Protein AF-A0AAP7L1S1-F1 (afdb_monomer_lite)

pLDDT: mean 80.33, std 9.14, range [52.28, 92.44]

Organism: Stenotrophomonas maltophilia (NCBI:txid40324)

Foldseek 3Di:
DPKDDKDWAADDAQDWDWADFPDRDIDIDRFRTWIWIDDQFWIWIFTHDPCSVRHPDTDIDGPDPVRVVVVVVVVVVVVVVVVVVD

Structure (mmCIF, N/CA/C/O backbone):
data_AF-A0AAP7L1S1-F1
#
_entry.id   AF-A0AAP7L1S1-F1
#
loop_
_atom_site.group_PDB
_atom_site.id
_atom_site.type_symbol
_atom_site.label_atom_id
_atom_site.label_alt_id
_atom_site.label_comp_id
_atom_site.label_asym_id
_atom_site.label_entity_id
_atom_site.label_seq_id
_atom_site.pdbx_PDB_ins_code
_atom_site.Cartn_x
_atom_site.Cartn_y
_atom_site.Cartn_z
_atom_site.occupancy
_atom_site.B_iso_or_equiv
_atom_site.auth_seq_id
_atom_site.auth_comp_id
_atom_site.auth_asym_id
_atom_site.auth_atom_id
_atom_site.pdbx_PDB_model_num
ATOM 1 N N . MET A 1 1 ? 11.525 -4.872 -19.851 1.00 52.28 1 MET A N 1
ATOM 2 C CA . MET A 1 1 ? 11.300 -5.051 -18.400 1.00 52.28 1 MET A CA 1
ATOM 3 C C . MET A 1 1 ? 10.323 -6.211 -18.237 1.00 52.28 1 MET A C 1
ATOM 5 O O . MET A 1 1 ? 9.247 -6.133 -18.809 1.00 52.28 1 MET A O 1
ATOM 9 N N . ASN A 1 2 ? 10.700 -7.315 -17.581 1.00 60.12 2 ASN A N 1
ATOM 10 C CA . ASN A 1 2 ? 9.793 -8.459 -17.389 1.00 60.12 2 ASN A CA 1
ATOM 11 C C . ASN A 1 2 ? 8.924 -8.227 -16.146 1.00 60.12 2 ASN A C 1
ATOM 13 O O . ASN A 1 2 ? 9.259 -8.700 -15.059 1.00 60.12 2 ASN A O 1
ATOM 17 N N . THR A 1 3 ? 7.838 -7.476 -16.309 1.00 68.88 3 THR A N 1
ATOM 18 C CA . THR A 1 3 ? 6.823 -7.277 -15.267 1.00 68.88 3 THR A CA 1
ATOM 19 C C . THR A 1 3 ? 6.096 -8.597 -15.003 1.00 68.88 3 THR A C 1
ATOM 21 O O . THR A 1 3 ? 5.753 -9.325 -15.938 1.00 68.88 3 THR A O 1
ATOM 24 N N . LYS A 1 4 ? 5.917 -8.962 -13.731 1.00 76.19 4 LYS A N 1
ATOM 25 C CA . LYS A 1 4 ? 5.215 -10.193 -13.336 1.00 76.19 4 LYS A CA 1
ATOM 26 C C . LYS A 1 4 ? 3.701 -9.988 -13.333 1.00 76.19 4 LYS A C 1
ATOM 28 O O . LYS A 1 4 ? 3.224 -8.862 -13.217 1.00 76.19 4 LYS A O 1
ATOM 33 N N . ALA A 1 5 ? 2.962 -11.095 -13.474 1.00 70.06 5 ALA A N 1
ATOM 34 C CA . ALA A 1 5 ? 1.507 -11.096 -13.360 1.00 70.06 5 ALA A CA 1
ATOM 35 C C . ALA A 1 5 ? 1.101 -10.449 -12.031 1.00 70.06 5 ALA A C 1
ATOM 37 O O . ALA A 1 5 ? 1.639 -10.808 -10.983 1.00 70.06 5 ALA A O 1
ATOM 38 N N . GLY A 1 6 ? 0.207 -9.465 -12.100 1.00 77.12 6 GLY A N 1
ATOM 39 C CA . GLY A 1 6 ? -0.142 -8.669 -10.935 1.00 77.12 6 GLY A CA 1
ATOM 40 C C . GLY A 1 6 ? -0.960 -9.447 -9.909 1.00 77.12 6 GLY A C 1
ATOM 41 O O . GLY A 1 6 ? -1.673 -10.399 -10.229 1.00 77.12 6 GLY A O 1
ATOM 42 N N . HIS A 1 7 ? -0.834 -9.034 -8.655 1.00 84.31 7 HIS A N 1
ATOM 43 C CA . HIS A 1 7 ? -1.624 -9.526 -7.541 1.00 84.31 7 HIS A CA 1
ATOM 44 C C . HIS A 1 7 ? -2.798 -8.576 -7.301 1.00 84.31 7 HIS A C 1
ATOM 46 O O . HIS A 1 7 ? -2.597 -7.384 -7.074 1.00 84.31 7 HIS A O 1
ATOM 52 N N . PHE A 1 8 ? -4.019 -9.106 -7.349 1.00 86.88 8 PHE A N 1
ATOM 53 C CA . PHE A 1 8 ? -5.229 -8.342 -7.071 1.00 86.88 8 PHE A CA 1
ATOM 54 C C . PHE A 1 8 ? -5.656 -8.518 -5.615 1.00 86.88 8 PHE A C 1
ATOM 56 O O . PHE A 1 8 ? -5.927 -9.634 -5.166 1.00 86.88 8 PHE A O 1
ATOM 63 N N . ILE A 1 9 ? -5.761 -7.402 -4.899 1.00 87.25 9 ILE A N 1
ATOM 64 C CA . ILE A 1 9 ? -6.301 -7.330 -3.546 1.00 87.25 9 ILE A CA 1
ATOM 65 C C . ILE A 1 9 ? -7.727 -6.806 -3.650 1.00 87.25 9 ILE A C 1
ATOM 67 O O . ILE A 1 9 ? -7.944 -5.641 -3.978 1.00 87.25 9 ILE A O 1
ATOM 71 N N . LYS A 1 10 ? -8.704 -7.667 -3.369 1.00 88.94 10 LYS A N 1
ATOM 72 C CA . LYS A 1 10 ? -10.119 -7.289 -3.378 1.00 88.94 10 LYS A CA 1
ATOM 73 C C . LYS A 1 10 ? -10.439 -6.403 -2.170 1.00 88.94 10 LYS A C 1
ATOM 75 O O . LYS A 1 10 ? -10.135 -6.786 -1.042 1.00 88.94 10 LYS A O 1
ATOM 80 N N . LEU A 1 11 ? -11.086 -5.264 -2.409 1.00 87.25 11 LEU A N 1
ATOM 81 C CA . LEU A 1 11 ? -11.613 -4.396 -1.353 1.00 87.25 11 LEU A CA 1
ATOM 82 C C . LEU A 1 11 ? -13.071 -4.772 -1.010 1.00 87.25 11 LEU A C 1
ATOM 84 O O . LEU A 1 11 ? -13.725 -5.479 -1.789 1.00 87.25 11 LEU A O 1
ATOM 88 N N . PRO A 1 12 ? -13.590 -4.357 0.162 1.00 87.88 12 PRO A N 1
ATOM 89 C CA . PRO A 1 12 ? -14.997 -4.549 0.508 1.00 87.88 12 PRO A CA 1
ATOM 90 C C . PRO A 1 12 ? -15.946 -3.953 -0.541 1.00 87.88 12 PRO A C 1
ATOM 92 O O . PRO A 1 12 ? -15.617 -2.992 -1.230 1.00 87.88 12 PRO A O 1
ATOM 95 N N . SER A 1 13 ? -17.155 -4.505 -0.649 1.00 84.00 13 SER A N 1
ATOM 96 C CA . SER A 1 13 ? -18.214 -3.890 -1.458 1.00 84.00 13 SER A CA 1
ATOM 97 C C . SER A 1 13 ? -18.595 -2.522 -0.887 1.00 84.00 13 SER A C 1
ATOM 99 O O . SER A 1 13 ? -18.753 -2.413 0.329 1.00 84.00 13 SER A O 1
ATOM 101 N N . ASN A 1 14 ? -18.810 -1.527 -1.755 1.00 83.19 14 ASN A N 1
ATOM 102 C CA . ASN A 1 14 ? -19.126 -0.136 -1.387 1.00 83.19 14 ASN A CA 1
ATOM 103 C C . ASN A 1 14 ? -18.022 0.544 -0.554 1.00 83.19 14 ASN A C 1
ATOM 105 O O . ASN A 1 14 ? -18.308 1.322 0.353 1.00 83.19 14 ASN A O 1
ATOM 109 N N . PHE A 1 15 ? -16.758 0.213 -0.823 1.00 85.12 15 PHE A N 1
ATOM 110 C CA . PHE A 1 15 ? -15.626 0.866 -0.177 1.00 85.12 15 PHE A CA 1
ATOM 111 C C . PHE A 1 15 ? -15.375 2.236 -0.816 1.00 85.12 15 PHE A C 1
ATOM 113 O O . PHE A 1 15 ? -14.953 2.307 -1.966 1.00 85.12 15 PHE A O 1
ATOM 120 N N . GLU A 1 16 ? -15.640 3.310 -0.073 1.00 87.94 16 GLU A N 1
ATOM 121 C CA . GLU A 1 16 ? -15.426 4.694 -0.507 1.00 87.94 16 GLU A CA 1
ATOM 122 C C . GLU A 1 16 ? -14.145 5.268 0.096 1.00 87.94 16 GLU A C 1
ATOM 124 O O . GLU A 1 16 ? -13.894 5.150 1.297 1.00 87.94 16 GLU A O 1
ATOM 129 N N . VAL A 1 17 ? -13.335 5.917 -0.739 1.00 85.38 17 VAL A N 1
ATOM 130 C CA . VAL A 1 17 ? -12.130 6.621 -0.295 1.00 85.38 17 VAL A CA 1
ATOM 131 C C . VAL A 1 17 ? -11.969 7.930 -1.053 1.00 85.38 17 VAL A C 1
ATOM 133 O O . VAL A 1 17 ? -12.247 8.020 -2.247 1.00 85.38 17 VAL A O 1
ATOM 136 N N . GLU A 1 18 ? -11.504 8.953 -0.346 1.00 86.88 18 GLU A N 1
ATOM 137 C CA . GLU A 1 18 ? -11.207 10.253 -0.928 1.00 86.88 18 GLU A CA 1
ATOM 138 C C . GLU A 1 18 ? -9.736 10.319 -1.371 1.00 86.88 18 GLU A C 1
ATOM 140 O O . GLU A 1 18 ? -8.820 10.116 -0.566 1.00 86.88 18 GLU A O 1
ATOM 145 N N . VAL A 1 19 ? -9.500 10.622 -2.648 1.00 81.12 19 VAL A N 1
ATOM 146 C CA . VAL A 1 19 ? -8.168 10.660 -3.268 1.00 81.12 19 VAL A CA 1
ATOM 147 C C . VAL A 1 19 ? -7.867 12.036 -3.869 1.00 81.12 19 VAL A C 1
ATOM 149 O O . VAL A 1 19 ? -8.787 12.720 -4.324 1.00 81.12 19 VAL A O 1
ATOM 152 N N . PRO A 1 20 ? -6.591 12.462 -3.884 1.00 76.56 20 PRO A N 1
ATOM 153 C CA . PRO A 1 20 ? -6.188 13.646 -4.631 1.00 76.56 20 PRO A CA 1
ATOM 154 C C . PRO A 1 20 ? -6.291 13.394 -6.143 1.00 76.56 20 PRO A C 1
ATOM 156 O O . PRO A 1 20 ? -6.008 12.293 -6.629 1.00 76.56 20 PRO A O 1
ATOM 159 N N . THR A 1 21 ? -6.672 14.431 -6.881 1.00 76.44 21 THR A N 1
ATOM 160 C CA . THR A 1 21 ? -6.602 14.462 -8.349 1.00 76.44 21 THR A CA 1
ATOM 161 C C . THR A 1 21 ? -5.275 15.076 -8.811 1.00 76.44 21 THR A C 1
ATOM 163 O O . THR A 1 21 ? -4.422 15.408 -7.994 1.00 76.44 21 THR A O 1
ATOM 166 N N . ALA A 1 22 ? -5.066 15.222 -10.124 1.00 70.44 22 ALA A N 1
ATOM 167 C CA . ALA A 1 22 ? -3.880 15.895 -10.669 1.00 70.44 22 ALA A CA 1
ATOM 168 C C . ALA A 1 22 ? -3.808 17.410 -10.338 1.00 70.44 22 ALA A C 1
ATOM 170 O O . ALA A 1 22 ? -2.800 18.046 -10.643 1.00 70.44 22 ALA A O 1
ATOM 171 N N . GLY A 1 23 ? -4.861 17.988 -9.745 1.00 75.44 23 GLY A N 1
ATOM 172 C CA . GLY A 1 23 ? -4.881 19.346 -9.188 1.00 75.44 23 GLY A CA 1
ATOM 173 C C . GLY A 1 23 ? -4.951 19.352 -7.655 1.00 75.44 23 GLY A C 1
ATOM 174 O O . GLY A 1 23 ? -4.646 18.354 -7.011 1.00 75.44 23 GLY A O 1
ATOM 175 N N . ASP A 1 24 ? -5.404 20.464 -7.069 1.00 73.50 24 ASP A N 1
ATOM 176 C CA . ASP A 1 24 ? -5.617 20.579 -5.611 1.00 73.50 24 ASP A CA 1
ATOM 177 C C . ASP A 1 24 ? -6.968 19.994 -5.144 1.00 73.50 24 ASP A C 1
ATOM 179 O O . ASP A 1 24 ? -7.262 19.955 -3.947 1.00 73.50 24 ASP A O 1
ATOM 183 N N . ASP A 1 25 ? -7.788 19.508 -6.079 1.00 79.56 25 ASP A N 1
ATOM 184 C CA . ASP A 1 25 ? -9.102 18.943 -5.788 1.00 79.56 25 ASP A CA 1
ATOM 185 C C . ASP A 1 25 ? -9.015 17.493 -5.302 1.00 79.56 25 ASP A C 1
ATOM 187 O O . ASP A 1 25 ? -8.162 16.698 -5.724 1.00 79.56 25 ASP A O 1
ATOM 191 N N . ARG A 1 26 ? -9.970 17.128 -4.445 1.00 83.25 26 ARG A N 1
ATOM 192 C CA . ARG A 1 26 ? -10.165 15.770 -3.935 1.00 83.25 26 ARG A CA 1
ATOM 193 C C . ARG A 1 26 ? -11.478 15.208 -4.461 1.00 83.25 26 ARG A C 1
ATOM 195 O O . ARG A 1 26 ? -12.476 15.921 -4.540 1.00 83.25 26 ARG A O 1
ATOM 202 N N . ILE A 1 27 ? -11.483 13.926 -4.806 1.00 80.75 27 ILE A N 1
ATOM 203 C CA . ILE A 1 27 ? -12.687 13.216 -5.250 1.00 80.75 27 ILE A CA 1
ATOM 204 C C . ILE A 1 27 ? -12.891 11.954 -4.422 1.00 80.75 27 ILE A C 1
ATOM 206 O O . ILE A 1 27 ? -11.928 11.320 -3.993 1.00 80.75 27 ILE A O 1
ATOM 210 N N . THR A 1 28 ? -14.149 11.575 -4.215 1.00 86.69 28 THR A N 1
ATOM 211 C CA . THR A 1 28 ? -14.491 10.266 -3.649 1.00 86.69 28 THR A CA 1
ATOM 212 C C . THR A 1 28 ? -14.595 9.255 -4.780 1.00 86.69 28 THR A C 1
ATOM 214 O O . THR A 1 28 ? -15.313 9.489 -5.751 1.00 86.69 28 THR A O 1
ATOM 217 N N . ILE A 1 29 ? -13.880 8.143 -4.646 1.00 85.12 29 ILE A N 1
ATOM 218 C CA . ILE A 1 29 ? -13.928 7.009 -5.569 1.00 85.12 29 ILE A CA 1
ATOM 219 C C . ILE A 1 29 ? -14.420 5.757 -4.838 1.00 85.12 29 ILE A C 1
ATOM 221 O O . ILE A 1 29 ? -14.289 5.646 -3.616 1.00 85.12 29 ILE A O 1
ATOM 225 N N . GLN A 1 30 ? -14.944 4.796 -5.601 1.00 87.19 30 GLN A N 1
ATOM 226 C CA . GLN A 1 30 ? -15.390 3.489 -5.105 1.00 87.19 30 GLN A CA 1
ATOM 227 C C . GLN A 1 30 ? -14.556 2.348 -5.715 1.00 87.19 30 GLN A C 1
ATOM 229 O O . GLN A 1 30 ? -15.037 1.617 -6.587 1.00 87.19 30 GLN A O 1
ATOM 234 N N . PRO A 1 31 ? -13.280 2.184 -5.317 1.00 85.88 31 PRO A N 1
ATOM 235 C CA . PRO A 1 31 ? -12.423 1.164 -5.896 1.00 85.88 31 PRO A CA 1
ATOM 236 C C . PRO A 1 31 ? -12.896 -0.242 -5.515 1.00 85.88 31 PRO A C 1
ATOM 238 O O . PRO A 1 31 ? -13.247 -0.542 -4.376 1.00 85.88 31 PRO A O 1
ATOM 241 N N . THR A 1 32 ? -12.820 -1.150 -6.480 1.00 86.94 32 THR A N 1
ATOM 242 C CA . THR A 1 32 ? -13.143 -2.576 -6.304 1.00 86.94 32 THR A CA 1
ATOM 243 C C . THR A 1 32 ? -11.963 -3.383 -5.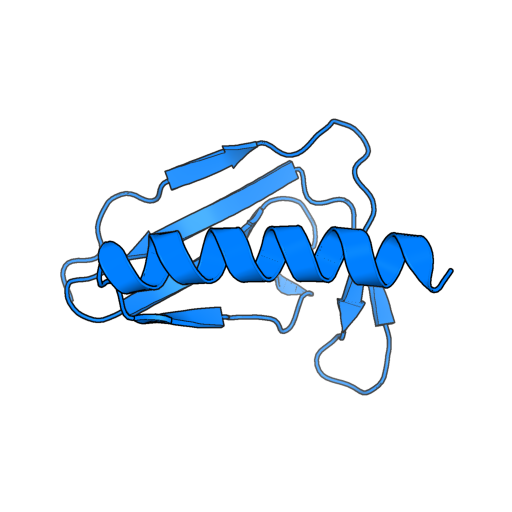754 1.00 86.94 32 THR A C 1
ATOM 245 O O . THR A 1 32 ? -12.132 -4.492 -5.235 1.00 86.94 32 THR A O 1
ATOM 248 N N . GLY A 1 33 ? -10.750 -2.837 -5.856 1.00 86.19 33 GLY A N 1
ATOM 249 C CA . GLY A 1 33 ? -9.530 -3.481 -5.398 1.00 86.19 33 GLY A CA 1
ATOM 250 C C . GLY A 1 33 ? -8.279 -2.636 -5.608 1.00 86.19 33 GLY A C 1
ATOM 251 O O . GLY A 1 33 ? -8.344 -1.506 -6.088 1.00 86.19 33 GLY A O 1
ATOM 252 N N . ILE A 1 34 ? -7.135 -3.224 -5.269 1.00 85.19 34 ILE A N 1
ATOM 253 C CA . ILE A 1 34 ? -5.798 -2.703 -5.565 1.00 85.19 34 ILE A CA 1
ATOM 254 C C . ILE A 1 34 ? -5.072 -3.744 -6.412 1.00 85.19 34 ILE A C 1
ATOM 256 O O . ILE A 1 34 ? -5.021 -4.923 -6.053 1.00 85.19 34 ILE A O 1
ATOM 260 N N . TYR A 1 35 ? -4.505 -3.315 -7.533 1.00 85.12 35 TYR A N 1
ATOM 261 C CA . TYR A 1 35 ? -3.650 -4.139 -8.372 1.00 85.12 35 TYR A CA 1
ATOM 262 C C . TYR A 1 35 ? -2.188 -3.829 -8.065 1.00 85.12 35 TYR A C 1
ATOM 264 O O . TYR A 1 35 ? -1.755 -2.681 -8.162 1.00 85.12 35 TYR A O 1
ATOM 272 N N . ILE A 1 36 ? -1.429 -4.856 -7.694 1.00 81.75 36 ILE A N 1
ATOM 273 C CA . ILE A 1 36 ? 0.004 -4.747 -7.433 1.00 81.75 36 ILE A CA 1
ATOM 274 C C . ILE A 1 36 ? 0.748 -5.449 -8.558 1.00 81.75 36 ILE A C 1
ATOM 276 O O . ILE A 1 36 ? 0.646 -6.667 -8.702 1.00 81.75 36 ILE A O 1
ATOM 280 N N . THR A 1 37 ? 1.522 -4.709 -9.343 1.00 82.69 37 THR A N 1
ATOM 281 C CA . THR A 1 37 ? 2.478 -5.297 -10.294 1.00 82.69 37 THR A CA 1
ATOM 282 C C . THR A 1 37 ? 3.891 -5.098 -9.773 1.00 82.69 37 THR A C 1
ATOM 284 O O . THR A 1 37 ? 4.129 -4.235 -8.934 1.00 82.69 37 THR A O 1
ATOM 287 N N . TRP A 1 38 ? 4.845 -5.918 -10.209 1.00 81.19 38 TRP A N 1
ATOM 288 C CA . TRP A 1 38 ? 6.234 -5.731 -9.799 1.00 81.19 38 TRP A CA 1
ATOM 289 C C . TRP A 1 38 ? 7.231 -6.249 -10.832 1.00 81.19 38 TRP A C 1
ATOM 291 O O . TRP A 1 38 ? 6.935 -7.093 -11.687 1.00 81.19 38 TRP A O 1
ATOM 301 N N . SER A 1 39 ? 8.437 -5.710 -10.729 1.00 82.19 39 SER A N 1
ATOM 302 C CA . SER A 1 39 ? 9.653 -6.131 -11.402 1.00 82.19 39 SER A CA 1
ATOM 303 C C . SER A 1 39 ? 10.672 -6.603 -10.359 1.00 82.19 39 SER A C 1
ATOM 305 O O . SER A 1 39 ? 10.331 -6.866 -9.208 1.00 82.19 39 SER A O 1
ATOM 307 N N . PHE A 1 40 ? 11.935 -6.754 -10.757 1.00 75.19 40 PHE A N 1
ATOM 308 C CA . PHE A 1 40 ? 12.998 -7.085 -9.808 1.00 75.19 40 PHE A CA 1
ATOM 309 C C . PHE A 1 40 ? 13.341 -5.920 -8.862 1.00 75.19 40 PHE A C 1
ATOM 311 O O . PHE A 1 40 ? 13.824 -6.159 -7.760 1.00 75.19 40 PHE A O 1
ATOM 318 N N . HIS A 1 41 ? 13.096 -4.678 -9.281 1.00 76.94 41 HIS A N 1
ATOM 319 C CA . HIS A 1 41 ? 13.482 -3.485 -8.525 1.00 76.94 41 HIS A CA 1
ATOM 320 C C . HIS A 1 41 ? 12.284 -2.809 -7.867 1.00 76.94 41 HIS A C 1
ATOM 322 O O . HIS A 1 41 ? 12.355 -2.435 -6.697 1.00 76.94 41 HIS A O 1
ATOM 328 N N . ASP A 1 42 ? 11.175 -2.748 -8.597 1.00 80.19 42 ASP A N 1
ATOM 329 C CA . ASP A 1 42 ? 10.048 -1.887 -8.263 1.00 80.19 42 ASP A CA 1
ATOM 330 C C . ASP A 1 42 ? 8.743 -2.674 -8.172 1.00 80.19 42 ASP A C 1
ATOM 332 O O . ASP A 1 42 ? 8.528 -3.626 -8.925 1.00 80.19 42 ASP A O 1
ATOM 336 N N . ALA A 1 43 ? 7.868 -2.257 -7.267 1.00 77.56 43 ALA A N 1
ATOM 337 C CA . ALA A 1 43 ? 6.474 -2.650 -7.186 1.00 77.56 43 ALA A CA 1
ATOM 338 C C . ALA A 1 43 ? 5.593 -1.415 -7.395 1.00 77.56 43 ALA A C 1
ATOM 340 O O . ALA A 1 43 ? 5.875 -0.354 -6.839 1.00 77.56 43 ALA A O 1
ATOM 341 N N . TRP A 1 44 ? 4.524 -1.577 -8.166 1.00 79.44 44 TRP A N 1
ATOM 342 C CA . TRP A 1 44 ? 3.564 -0.534 -8.503 1.00 79.44 44 TRP A CA 1
ATOM 343 C C . TRP A 1 44 ? 2.198 -0.893 -7.948 1.00 79.44 44 TRP A C 1
ATOM 345 O O . TRP A 1 44 ? 1.740 -2.029 -8.110 1.00 79.44 44 TRP A O 1
ATOM 355 N N . LEU A 1 45 ? 1.560 0.073 -7.296 1.00 83.38 45 LEU A N 1
ATOM 356 C CA . LEU A 1 45 ? 0.218 -0.059 -6.746 1.00 83.38 45 LEU A CA 1
ATOM 357 C C . LEU A 1 45 ? -0.736 0.836 -7.534 1.00 83.38 45 LEU A C 1
ATOM 359 O O . LEU A 1 45 ? -0.490 2.033 -7.662 1.00 83.38 45 LEU A O 1
ATOM 363 N N . HIS A 1 46 ? -1.839 0.255 -8.002 1.00 80.44 46 HIS A N 1
ATOM 364 C CA . HIS A 1 46 ? -2.905 0.968 -8.701 1.00 80.44 46 HIS A CA 1
ATOM 365 C C . HIS A 1 46 ? -4.257 0.627 -8.080 1.00 80.44 46 HIS A C 1
ATOM 367 O O . HIS A 1 46 ? -4.503 -0.529 -7.725 1.00 80.44 46 HIS A O 1
ATOM 373 N N . TYR A 1 47 ? -5.160 1.602 -7.992 1.00 79.56 47 TYR A N 1
ATOM 374 C CA . TYR A 1 47 ? -6.567 1.290 -7.751 1.00 79.56 47 TYR A CA 1
ATOM 375 C C . TYR A 1 47 ? -7.147 0.510 -8.937 1.00 79.56 47 TYR A C 1
ATOM 377 O O . TYR A 1 47 ? -6.687 0.631 -10.070 1.00 79.56 47 TYR A O 1
ATOM 385 N N . ALA A 1 48 ? -8.156 -0.313 -8.668 1.00 79.62 48 ALA A N 1
ATOM 386 C CA . ALA A 1 48 ? -8.904 -1.047 -9.679 1.00 79.62 48 ALA A CA 1
ATOM 387 C C . ALA A 1 48 ? -10.392 -0.690 -9.603 1.00 79.62 48 ALA A C 1
ATOM 389 O O . ALA A 1 48 ? -10.971 -0.654 -8.515 1.00 79.62 48 ALA A O 1
ATOM 390 N N . GLY A 1 49 ? -11.028 -0.505 -10.757 1.00 72.50 49 GLY A N 1
ATOM 391 C CA . GLY A 1 49 ? -12.439 -0.140 -10.877 1.00 72.50 49 GLY A CA 1
ATOM 392 C C . GLY A 1 49 ? -12.638 1.077 -11.772 1.00 72.50 49 GLY A C 1
ATOM 393 O O . GLY A 1 49 ? -11.673 1.634 -12.302 1.00 72.50 49 GLY A O 1
ATOM 394 N N . ASP A 1 50 ? -13.895 1.475 -11.926 1.00 64.25 50 ASP A N 1
ATOM 395 C CA . ASP A 1 50 ? -14.247 2.704 -12.629 1.00 64.25 50 ASP A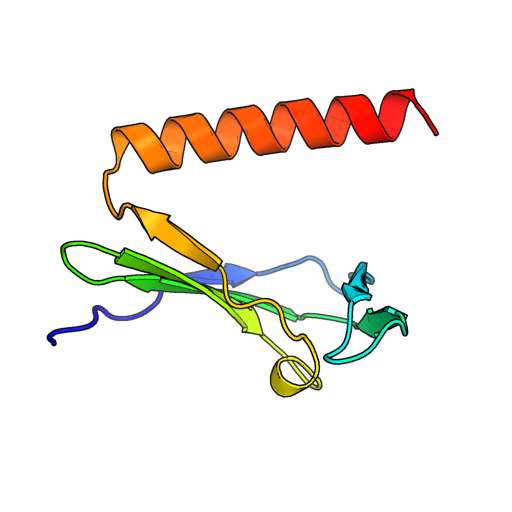 CA 1
ATOM 396 C C . ASP A 1 50 ? -13.606 3.890 -11.885 1.00 64.25 50 ASP A C 1
ATOM 398 O O . ASP A 1 50 ? -13.624 3.928 -10.655 1.00 64.25 50 ASP A O 1
ATOM 402 N N . GLN A 1 51 ? -13.009 4.836 -12.620 1.00 66.25 51 GLN A N 1
ATOM 403 C CA . GLN A 1 51 ? -12.281 6.008 -12.092 1.00 66.25 51 GLN A CA 1
ATOM 404 C C . GLN A 1 51 ? -10.876 5.747 -11.514 1.00 66.25 51 GLN A C 1
ATOM 406 O O . GLN A 1 51 ? -10.263 6.662 -10.956 1.00 66.25 51 GLN A O 1
ATOM 411 N N . ALA A 1 52 ? -10.320 4.537 -11.659 1.00 65.75 52 ALA A N 1
ATOM 412 C CA . ALA A 1 52 ? -8.940 4.250 -11.249 1.00 65.75 52 ALA A CA 1
ATOM 413 C C . ALA A 1 52 ? -7.898 5.149 -11.949 1.00 65.75 52 ALA A C 1
ATOM 415 O O . ALA A 1 52 ? -6.885 5.508 -11.350 1.00 6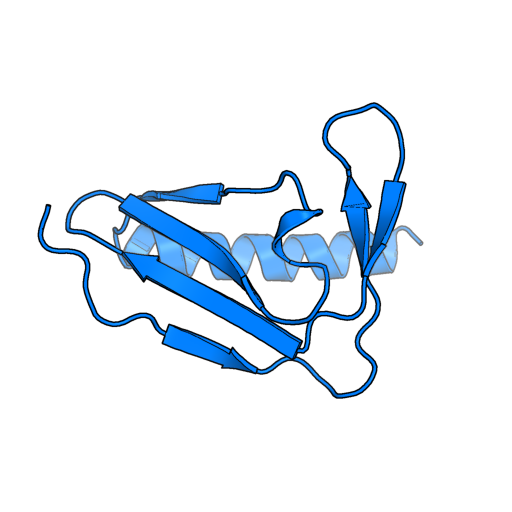5.75 52 ALA A O 1
ATOM 416 N N . ASP A 1 53 ? -8.175 5.546 -13.191 1.00 67.62 53 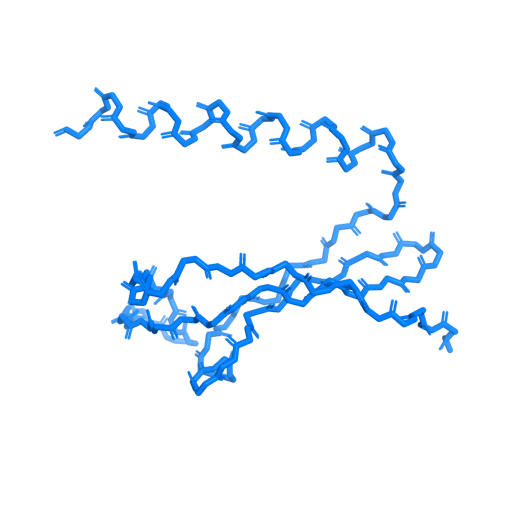ASP A N 1
ATOM 417 C CA . ASP A 1 53 ? -7.383 6.457 -14.023 1.00 67.62 53 ASP A CA 1
ATOM 418 C C . ASP A 1 53 ? -7.433 7.922 -13.562 1.00 67.62 53 ASP A C 1
ATOM 420 O O . ASP A 1 53 ? -6.537 8.699 -13.884 1.00 67.62 53 ASP A O 1
ATOM 424 N N . ILE A 1 54 ? -8.453 8.299 -12.786 1.00 63.44 54 ILE A N 1
ATOM 425 C CA . ILE A 1 54 ? -8.625 9.663 -12.263 1.00 63.44 54 ILE A CA 1
ATOM 426 C C . ILE A 1 54 ? -7.779 9.875 -10.997 1.00 63.44 54 ILE A C 1
ATOM 428 O O . ILE A 1 54 ? -7.421 11.004 -10.653 1.00 63.44 54 ILE A O 1
ATOM 432 N N . SER A 1 55 ? -7.413 8.791 -10.308 1.00 62.50 55 SER A N 1
ATOM 433 C CA . SER A 1 55 ? -6.529 8.864 -9.147 1.00 62.50 55 SER A CA 1
ATOM 434 C C . SER A 1 55 ? -5.078 9.102 -9.587 1.00 62.50 55 SER A C 1
ATOM 436 O O . SER A 1 55 ? -4.464 8.265 -10.245 1.00 62.50 55 SER A O 1
ATOM 438 N N . TYR A 1 56 ? -4.499 10.244 -9.206 1.00 55.81 56 TYR A N 1
ATOM 439 C CA . TYR A 1 56 ? -3.129 10.642 -9.577 1.00 55.81 56 TYR A CA 1
ATOM 440 C C . TYR A 1 56 ? -2.039 9.921 -8.749 1.00 55.81 56 TYR A C 1
ATOM 442 O O . TYR A 1 56 ? -0.934 10.417 -8.552 1.00 55.81 56 TYR A O 1
ATOM 450 N N . ALA A 1 57 ? -2.342 8.752 -8.188 1.00 61.00 57 ALA A N 1
ATOM 451 C CA . ALA A 1 57 ? -1.503 8.114 -7.183 1.00 61.00 57 ALA A CA 1
ATOM 452 C C . ALA A 1 57 ? -0.870 6.825 -7.720 1.00 61.00 57 ALA A C 1
ATOM 454 O O . ALA A 1 57 ? -1.323 5.725 -7.413 1.00 61.00 57 ALA A O 1
ATOM 455 N N . GLU A 1 58 ? 0.202 6.958 -8.500 1.00 63.28 58 GLU A N 1
ATOM 456 C CA . GLU A 1 58 ? 1.114 5.843 -8.759 1.00 63.28 58 GLU A CA 1
ATOM 457 C C . GLU A 1 58 ? 2.175 5.803 -7.653 1.00 63.28 58 GLU A C 1
ATOM 459 O O . GLU A 1 58 ? 2.980 6.723 -7.500 1.00 63.28 58 GLU A O 1
ATOM 464 N N . PHE A 1 59 ? 2.173 4.731 -6.860 1.00 72.00 59 PHE A N 1
ATOM 465 C CA . PHE A 1 59 ? 3.198 4.505 -5.844 1.00 72.00 59 PHE A CA 1
ATOM 466 C C . PHE A 1 59 ? 4.201 3.472 -6.338 1.00 72.00 59 PHE A C 1
ATOM 468 O O . PHE A 1 59 ? 3.850 2.307 -6.535 1.00 72.00 59 PHE A O 1
ATOM 475 N N . ILE A 1 60 ? 5.455 3.903 -6.480 1.00 73.75 60 ILE A N 1
ATOM 476 C CA . ILE A 1 60 ? 6.593 3.033 -6.777 1.00 73.75 60 ILE A CA 1
ATOM 477 C C . ILE A 1 60 ? 7.297 2.700 -5.461 1.00 73.75 60 ILE A C 1
ATOM 479 O O . ILE A 1 60 ? 7.772 3.590 -4.754 1.00 73.75 60 ILE A O 1
ATOM 483 N N . LEU A 1 61 ? 7.361 1.415 -5.124 1.00 80.81 61 LEU A N 1
ATOM 484 C CA . LEU A 1 61 ? 8.014 0.907 -3.919 1.00 80.81 61 LEU A CA 1
ATOM 485 C C . LEU A 1 61 ? 9.162 -0.043 -4.282 1.00 80.81 61 LEU A C 1
ATOM 487 O O . LEU A 1 61 ? 9.054 -0.766 -5.269 1.00 80.81 61 LEU A O 1
ATOM 491 N N . PRO A 1 62 ? 10.213 -0.152 -3.453 1.00 79.19 62 PRO A N 1
ATOM 492 C CA . PRO A 1 62 ? 11.182 -1.234 -3.575 1.00 79.19 62 PRO A CA 1
ATOM 493 C C . PRO A 1 62 ? 10.506 -2.612 -3.524 1.00 79.19 62 PRO A C 1
ATOM 495 O O 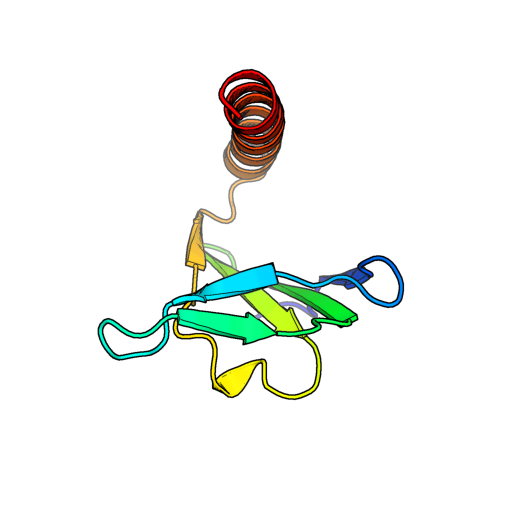. PRO A 1 62 ? 9.782 -2.922 -2.574 1.00 79.19 62 PRO A O 1
ATOM 498 N N . ALA A 1 63 ? 10.810 -3.484 -4.486 1.00 83.38 63 ALA A N 1
ATOM 499 C CA . ALA A 1 63 ? 10.287 -4.854 -4.552 1.00 83.38 63 ALA A CA 1
ATOM 500 C C . ALA A 1 63 ? 10.938 -5.832 -3.540 1.00 83.38 63 ALA A C 1
ATOM 502 O O . ALA A 1 63 ? 10.806 -7.051 -3.670 1.00 83.38 63 ALA A O 1
ATOM 503 N N . ASP A 1 64 ? 11.645 -5.330 -2.518 1.00 85.69 64 ASP A N 1
ATOM 504 C CA . ASP A 1 64 ? 12.280 -6.157 -1.487 1.00 85.69 64 ASP A CA 1
ATOM 505 C C . ASP A 1 64 ? 11.240 -6.709 -0.484 1.00 85.69 64 ASP A C 1
ATOM 507 O O . ASP A 1 64 ? 10.536 -5.940 0.179 1.00 85.69 64 ASP A O 1
ATOM 511 N N . PRO A 1 65 ? 11.156 -8.037 -0.272 1.00 88.19 65 PRO A N 1
ATOM 512 C CA . PRO A 1 65 ? 10.144 -8.614 0.613 1.00 88.19 65 PRO A CA 1
ATOM 513 C C . PRO A 1 65 ? 10.242 -8.188 2.085 1.00 88.19 65 PRO A C 1
ATOM 515 O O . PRO A 1 65 ? 9.231 -8.210 2.792 1.00 88.19 65 PRO A O 1
ATOM 518 N N . LYS A 1 66 ? 11.436 -7.859 2.604 1.00 90.69 66 LYS A N 1
ATOM 519 C CA . LYS A 1 66 ? 11.584 -7.379 3.989 1.00 90.69 66 LYS A CA 1
ATOM 520 C C . LYS A 1 66 ? 11.067 -5.948 4.102 1.00 90.69 66 LYS A C 1
ATOM 522 O O . LYS A 1 66 ? 10.350 -5.662 5.060 1.00 90.69 66 LYS A O 1
ATOM 527 N N . TYR A 1 67 ? 11.380 -5.098 3.124 1.00 88.38 67 TYR A N 1
ATOM 528 C CA . TYR A 1 67 ? 10.837 -3.748 3.019 1.00 88.38 67 TYR A CA 1
ATOM 529 C C . TYR A 1 67 ? 9.309 -3.775 2.942 1.00 88.38 67 TYR A C 1
ATOM 531 O O . TYR A 1 67 ? 8.661 -3.190 3.805 1.00 88.38 67 TYR A O 1
ATOM 539 N N . LEU A 1 68 ? 8.730 -4.532 2.001 1.00 86.56 68 LEU A N 1
ATOM 540 C CA . LEU A 1 68 ? 7.277 -4.592 1.798 1.00 86.56 68 LEU A CA 1
ATOM 541 C C . LEU A 1 68 ? 6.527 -5.062 3.057 1.00 86.56 68 LEU A C 1
ATOM 543 O O . LEU A 1 68 ? 5.521 -4.467 3.432 1.00 86.56 68 LEU A O 1
ATOM 547 N N . ARG A 1 69 ? 7.048 -6.076 3.768 1.00 92.06 69 ARG A N 1
ATOM 548 C CA . ARG A 1 69 ? 6.467 -6.543 5.044 1.00 92.06 69 ARG A CA 1
ATOM 549 C C . ARG A 1 69 ? 6.578 -5.526 6.174 1.00 92.06 69 ARG A C 1
ATOM 551 O O . ARG A 1 69 ? 5.710 -5.490 7.043 1.00 92.06 69 ARG A O 1
ATOM 558 N N . LYS A 1 70 ? 7.669 -4.758 6.227 1.00 91.75 70 LYS A N 1
ATOM 559 C CA . LYS A 1 70 ? 7.808 -3.688 7.218 1.00 91.75 70 LYS A CA 1
ATOM 560 C C . LYS A 1 70 ? 6.833 -2.562 6.891 1.00 91.75 70 LYS A C 1
ATOM 562 O O . LYS A 1 70 ? 6.057 -2.178 7.755 1.00 91.75 70 LYS A O 1
ATOM 567 N N . PHE A 1 71 ? 6.820 -2.113 5.640 1.00 86.31 71 PHE A N 1
ATOM 568 C CA . PHE A 1 71 ? 5.933 -1.064 5.153 1.00 86.31 71 PHE A CA 1
ATOM 569 C C . PHE A 1 71 ? 4.461 -1.386 5.432 1.00 86.31 71 PHE A C 1
ATOM 571 O O . PHE A 1 71 ? 3.767 -0.564 6.018 1.00 86.31 71 PHE A O 1
ATOM 578 N N . SER A 1 72 ? 4.002 -2.610 5.145 1.00 88.69 72 SER A N 1
ATOM 579 C CA . SER A 1 72 ? 2.616 -3.007 5.428 1.00 88.69 72 SER A CA 1
ATOM 580 C C . SER A 1 72 ? 2.243 -2.903 6.912 1.00 88.69 72 SER A C 1
ATOM 582 O O . SER A 1 72 ? 1.103 -2.583 7.235 1.00 88.69 72 SER A O 1
ATOM 584 N N . ARG A 1 73 ? 3.186 -3.175 7.827 1.00 92.19 73 ARG A N 1
ATOM 585 C CA . ARG A 1 73 ? 2.959 -3.036 9.275 1.00 92.19 73 ARG A CA 1
ATOM 586 C C . ARG A 1 73 ? 2.883 -1.572 9.689 1.00 92.19 73 ARG A C 1
ATOM 588 O O . ARG A 1 73 ? 1.962 -1.211 10.406 1.00 92.19 73 ARG A O 1
ATOM 595 N N . GLU A 1 74 ? 3.808 -0.745 9.211 1.00 92.44 74 GLU A N 1
ATOM 596 C CA . GLU A 1 74 ? 3.814 0.694 9.513 1.00 92.44 74 GLU A CA 1
ATOM 597 C C . GLU A 1 74 ? 2.547 1.384 8.987 1.00 92.44 74 GLU A C 1
ATOM 599 O O . GLU A 1 74 ? 1.967 2.211 9.683 1.00 92.44 74 GLU A O 1
ATOM 604 N N . ILE A 1 75 ? 2.057 0.997 7.802 1.00 88.38 75 ILE A N 1
ATOM 605 C CA . ILE A 1 75 ? 0.779 1.489 7.265 1.00 88.38 75 ILE A CA 1
ATOM 606 C C . ILE A 1 75 ? -0.397 1.080 8.159 1.00 88.38 75 ILE A C 1
ATOM 608 O O . ILE A 1 75 ? -1.270 1.903 8.428 1.00 88.38 75 ILE A O 1
ATOM 612 N N . ALA A 1 76 ? -0.417 -0.160 8.655 1.00 89.56 76 ALA A N 1
ATOM 613 C CA . ALA A 1 76 ? -1.467 -0.613 9.565 1.00 89.56 76 ALA A CA 1
ATOM 614 C C . ALA A 1 76 ? -1.452 0.149 10.904 1.00 89.56 76 ALA A C 1
ATOM 616 O O . ALA A 1 76 ? -2.510 0.502 11.418 1.00 89.56 76 ALA A O 1
ATOM 617 N N . GLU A 1 77 ? -0.273 0.433 11.462 1.00 90.44 77 GLU A N 1
ATOM 618 C CA . GLU A 1 77 ? -0.154 1.243 12.682 1.00 90.44 77 GLU A CA 1
ATOM 619 C C . GLU A 1 77 ? -0.535 2.712 12.441 1.00 90.44 77 GLU A C 1
ATOM 621 O O . GLU A 1 77 ? -1.233 3.309 13.261 1.00 90.44 77 GLU A O 1
ATOM 626 N N . LEU A 1 78 ? -0.157 3.287 11.294 1.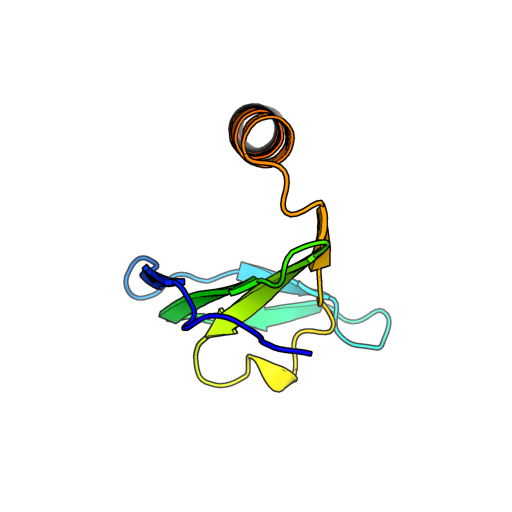00 85.81 78 LEU A N 1
ATOM 627 C CA . LEU A 1 78 ? -0.576 4.634 10.906 1.00 85.81 78 LEU A CA 1
ATOM 628 C C . LEU A 1 78 ? -2.101 4.738 10.765 1.00 85.81 78 LEU A C 1
ATOM 630 O O . LEU A 1 78 ? -2.678 5.715 11.233 1.00 85.81 78 LEU A O 1
ATOM 634 N N . ALA A 1 79 ? -2.755 3.735 10.171 1.00 85.75 79 ALA A N 1
ATOM 635 C CA . ALA A 1 79 ? -4.211 3.697 10.051 1.00 85.75 79 ALA A CA 1
ATOM 636 C C . ALA A 1 79 ? -4.895 3.768 11.428 1.00 85.75 79 ALA A C 1
ATOM 638 O O . ALA A 1 79 ? -5.730 4.643 11.644 1.00 85.75 79 ALA A O 1
ATOM 639 N N . LYS A 1 80 ? -4.460 2.941 12.392 1.00 91.56 80 LYS A N 1
ATOM 640 C CA . LYS A 1 80 ? -4.964 2.986 13.779 1.00 91.56 80 LYS A CA 1
ATOM 641 C C . LYS A 1 80 ? -4.749 4.350 14.432 1.00 91.56 80 LYS A C 1
ATOM 643 O O . LYS A 1 80 ? -5.607 4.835 15.164 1.00 91.56 80 LYS A O 1
ATOM 648 N N . LYS A 1 81 ? -3.589 4.969 14.189 1.00 86.75 81 LYS A N 1
ATOM 649 C CA . LYS A 1 81 ? -3.283 6.299 14.718 1.00 86.75 81 LYS A CA 1
ATOM 650 C C . LYS A 1 81 ? -4.252 7.348 14.164 1.00 86.75 81 LYS A C 1
ATOM 652 O O . LYS A 1 81 ? -4.822 8.099 14.947 1.00 86.75 81 LYS A O 1
ATOM 657 N N . ILE A 1 82 ? -4.486 7.355 12.850 1.00 87.00 82 ILE A N 1
ATOM 658 C CA . ILE A 1 82 ? -5.451 8.259 12.202 1.00 87.00 82 ILE A CA 1
ATOM 659 C C . ILE A 1 82 ? -6.862 8.055 12.772 1.00 87.00 82 ILE A C 1
ATOM 661 O O . ILE A 1 82 ? -7.553 9.033 13.036 1.00 87.00 82 ILE A O 1
ATOM 665 N N . GLU A 1 83 ? -7.287 6.807 12.992 1.00 85.12 83 GLU A N 1
ATOM 666 C CA . GLU A 1 83 ? -8.577 6.495 13.625 1.00 85.12 83 GLU A CA 1
ATOM 667 C C . GLU A 1 83 ? -8.676 7.043 15.054 1.00 85.12 83 GLU A C 1
ATOM 669 O O . GLU A 1 83 ? -9.735 7.516 15.443 1.00 85.12 83 GLU A O 1
ATOM 674 N N . SER A 1 84 ? -7.584 7.009 15.826 1.00 89.44 84 SER A N 1
ATOM 675 C CA . SER A 1 84 ? -7.557 7.524 17.204 1.00 89.44 84 SER A CA 1
ATOM 676 C C . SER A 1 84 ? -7.527 9.053 17.317 1.00 89.44 84 SER A C 1
ATOM 678 O O . SER A 1 84 ? -7.822 9.588 18.383 1.00 89.44 84 SER A O 1
ATOM 680 N N . GLU A 1 85 ? -7.129 9.748 16.248 1.00 84.25 85 GLU A N 1
ATOM 681 C CA . GLU A 1 85 ? -7.027 11.214 16.183 1.00 84.25 85 GLU A CA 1
ATOM 682 C C . GLU A 1 85 ? -8.277 11.874 15.570 1.00 84.25 85 GLU A C 1
ATOM 684 O O . GLU A 1 85 ? -8.356 13.103 15.514 1.00 84.25 85 GLU A O 1
ATOM 689 N N . ARG A 1 86 ? -9.238 11.068 15.107 1.00 65.00 86 ARG A N 1
ATOM 690 C CA . ARG A 1 86 ? -10.548 11.496 14.603 1.00 65.00 86 ARG A CA 1
ATOM 691 C C . ARG A 1 86 ? -11.603 11.463 15.702 1.00 65.00 86 ARG A C 1
ATOM 693 O O . ARG A 1 86 ? -12.461 12.372 15.674 1.00 65.00 86 ARG A O 1
#

Sequence (86 aa):
MNTKAGHFIKLPSNFEVEVPTAGDDRITIQPTGIYITWSFHDAWLHYAGDQADISYAEFILPADPKYLRKFSREIAELAKKIESER

Secondary structure (DSSP, 8-state):
--PPPPEEEEPPTT--EEEE-SSS-EEEE--SEEEEEE-SSEEEEEEESTTTTT----EEEE--HHHHHHHHHHHHHHHHHHHHT-

Radius of gyration: 14.2 Å; chains: 1; bounding box: 33×32×36 Å